Protein AF-A0A920EAZ1-F1 (afdb_monomer_lite)

Secondary structure (DSSP, 8-state):
--S------SSSEEEEEEEE------STT-PPP-S-SEE--SS-SSEEEEEEEEEETTEEEEEEEESS---EEEEEETTTTEEEEEE------

Radius of gyration: 14.77 Å; chains: 1; bounding box: 42×22×35 Å

pLDDT: mean 86.32, std 13.1, range [42.75, 97.19]

Sequence (93 aa):
MGSGDPISVTGGYALEVFVLGYGYSRNESAEPSQAPQSLSPTRTRNLKQAVWDGEFEGVLHWVLGLEERVDFRVLSIPNPPRLVVDVCTTSSG

Structure (mmCIF, N/CA/C/O backbone):
data_AF-A0A920EAZ1-F1
#
_entry.id   AF-A0A920EAZ1-F1
#
loop_
_atom_site.group_PDB
_atom_site.id
_atom_site.type_symbol
_atom_site.label_atom_id
_atom_site.label_alt_id
_atom_site.label_comp_id
_atom_site.label_asym_id
_atom_site.label_entity_id
_atom_site.label_seq_id
_atom_site.pdbx_PDB_ins_code
_atom_site.Cartn_x
_atom_site.Cartn_y
_atom_site.Cartn_z
_atom_site.occupancy
_atom_site.B_iso_or_equiv
_atom_site.auth_seq_id
_atom_site.auth_comp_id
_atom_site.auth_asym_id
_atom_site.auth_atom_id
_atom_site.pdbx_PDB_model_num
ATOM 1 N N . MET A 1 1 ? 12.151 5.178 1.694 1.00 77.81 1 MET A N 1
ATOM 2 C CA . MET A 1 1 ? 12.725 3.845 1.959 1.00 77.81 1 MET A CA 1
ATOM 3 C C . MET A 1 1 ? 14.210 3.963 2.290 1.00 77.81 1 MET A C 1
ATOM 5 O O . MET A 1 1 ? 14.910 4.741 1.653 1.00 77.81 1 MET A O 1
ATOM 9 N N . GLY A 1 2 ? 14.696 3.218 3.288 1.00 77.94 2 GLY A N 1
ATOM 10 C CA . GLY A 1 2 ? 16.134 3.078 3.576 1.00 77.94 2 GLY A CA 1
ATOM 11 C C . GLY A 1 2 ? 16.736 4.025 4.624 1.00 77.94 2 GLY A C 1
ATOM 12 O O . GLY A 1 2 ? 17.870 3.793 5.031 1.00 77.94 2 GLY A O 1
ATOM 13 N N . SER A 1 3 ? 16.006 5.037 5.115 1.00 85.81 3 SER A N 1
ATOM 14 C CA . SER A 1 3 ? 16.497 5.899 6.210 1.00 85.81 3 SER A CA 1
ATOM 15 C C . SER A 1 3 ? 16.375 5.253 7.596 1.00 85.81 3 SER A C 1
ATOM 17 O O . SER A 1 3 ? 17.096 5.630 8.514 1.00 85.81 3 SER A O 1
ATOM 19 N N . GLY A 1 4 ? 15.477 4.273 7.744 1.00 84.50 4 GLY A N 1
ATOM 20 C CA . GLY A 1 4 ? 15.114 3.687 9.038 1.00 84.50 4 GLY A CA 1
ATOM 21 C C . GLY A 1 4 ? 14.113 4.527 9.838 1.00 84.50 4 GLY A C 1
ATOM 22 O O . GLY A 1 4 ? 13.714 4.111 10.925 1.00 84.50 4 GLY A O 1
ATOM 23 N N . ASP A 1 5 ? 13.683 5.675 9.306 1.00 89.38 5 ASP A N 1
ATOM 24 C CA . ASP A 1 5 ? 12.670 6.504 9.951 1.00 89.38 5 ASP A CA 1
ATOM 25 C C . ASP A 1 5 ? 11.290 5.827 9.902 1.00 89.38 5 ASP A C 1
ATOM 27 O O . ASP A 1 5 ? 10.932 5.218 8.887 1.00 89.38 5 ASP A O 1
ATOM 31 N N . PRO A 1 6 ? 10.476 5.952 10.964 1.00 88.50 6 PRO A N 1
ATOM 32 C CA . PRO A 1 6 ? 9.107 5.460 10.948 1.00 88.50 6 PRO A CA 1
ATOM 33 C C . PRO A 1 6 ? 8.251 6.172 9.894 1.00 88.50 6 PRO A C 1
ATOM 35 O O . PRO A 1 6 ? 8.271 7.399 9.780 1.00 88.50 6 PRO A O 1
ATOM 38 N N . ILE A 1 7 ? 7.417 5.407 9.189 1.00 90.44 7 ILE A N 1
ATOM 39 C CA . ILE A 1 7 ? 6.401 5.947 8.281 1.00 90.44 7 ILE A CA 1
ATOM 40 C C . ILE A 1 7 ? 5.089 6.078 9.051 1.00 90.44 7 ILE A C 1
ATOM 42 O O . ILE A 1 7 ? 4.458 5.084 9.412 1.00 90.44 7 ILE A O 1
ATOM 46 N N . SER A 1 8 ? 4.665 7.316 9.291 1.00 92.56 8 SER A N 1
ATOM 47 C CA . SER A 1 8 ? 3.385 7.604 9.939 1.00 92.56 8 SER A CA 1
ATOM 48 C C . SER A 1 8 ? 2.244 7.589 8.924 1.00 92.56 8 SER A C 1
ATOM 50 O O . SER A 1 8 ? 2.292 8.295 7.916 1.00 92.56 8 SER A O 1
ATOM 52 N N . VAL A 1 9 ? 1.188 6.833 9.225 1.00 95.69 9 VAL A N 1
ATOM 53 C CA . VAL A 1 9 ? -0.060 6.803 8.452 1.00 95.69 9 VAL A CA 1
ATOM 54 C C . VAL A 1 9 ? -1.264 7.052 9.354 1.00 95.69 9 VAL A C 1
ATOM 56 O O . VAL A 1 9 ? -1.244 6.745 10.543 1.00 95.69 9 VAL A O 1
ATOM 59 N N . THR A 1 10 ? -2.323 7.621 8.785 1.00 96.94 10 THR A N 1
ATOM 60 C CA . THR A 1 10 ? -3.593 7.846 9.485 1.00 96.94 10 THR A CA 1
ATOM 61 C C . THR A 1 10 ? -4.332 6.522 9.681 1.00 96.94 10 THR A C 1
ATOM 63 O O . THR A 1 10 ? -4.449 5.747 8.736 1.00 96.94 10 THR A O 1
ATOM 66 N N . GLY A 1 11 ? -4.893 6.294 10.869 1.00 94.62 11 GLY A N 1
ATOM 67 C CA . GLY A 1 11 ? -5.619 5.069 11.218 1.00 94.62 11 GLY A CA 1
ATOM 68 C C . GLY A 1 11 ? -5.017 4.378 12.442 1.00 94.62 11 GLY A C 1
ATOM 69 O O . GLY A 1 11 ? -4.034 4.850 13.011 1.00 94.62 11 GLY A O 1
ATOM 70 N N . GLY A 1 12 ? -5.627 3.270 12.862 1.00 95.50 12 GLY A N 1
ATOM 71 C CA . GLY A 1 12 ? -5.147 2.442 13.975 1.00 95.50 12 GLY A CA 1
ATOM 72 C C . GLY A 1 12 ? -4.216 1.305 13.544 1.00 95.50 12 GLY A C 1
ATOM 73 O O . GLY A 1 12 ? -3.550 0.704 14.386 1.00 95.50 12 GLY A O 1
ATOM 74 N N . TYR A 1 13 ? -4.166 1.003 12.244 1.00 96.00 13 TYR A N 1
ATOM 75 C CA . TYR A 1 13 ? -3.414 -0.116 11.681 1.00 96.00 13 TYR A CA 1
ATOM 76 C C . TYR A 1 13 ? -2.711 0.282 10.380 1.00 96.00 13 TYR A C 1
ATOM 78 O O . TYR A 1 13 ? -3.176 1.164 9.659 1.00 96.00 13 TYR A O 1
ATOM 86 N N . ALA A 1 14 ? -1.615 -0.409 10.062 1.00 96.19 14 ALA A N 1
ATOM 87 C CA . ALA A 1 14 ? -0.873 -0.236 8.818 1.00 96.19 14 ALA A CA 1
ATOM 88 C C . ALA A 1 14 ? -0.820 -1.555 8.033 1.00 96.19 14 ALA A C 1
ATOM 90 O O . ALA A 1 14 ? -0.568 -2.616 8.608 1.00 96.19 14 ALA A O 1
ATOM 91 N N . LEU A 1 15 ? -1.052 -1.477 6.723 1.00 96.62 15 LEU A N 1
ATOM 92 C CA . LEU A 1 15 ? -0.800 -2.553 5.767 1.00 96.62 15 LEU A CA 1
ATOM 93 C C . LEU A 1 15 ? 0.348 -2.131 4.846 1.00 96.62 15 LEU A C 1
ATOM 95 O O . LEU A 1 15 ? 0.202 -1.198 4.055 1.00 96.62 15 LEU A O 1
ATOM 99 N N . GLU A 1 16 ? 1.480 -2.820 4.957 1.00 95.56 16 GLU A N 1
ATOM 100 C CA . GLU A 1 16 ? 2.650 -2.616 4.099 1.00 95.56 16 GLU A CA 1
ATOM 101 C C . GLU A 1 16 ? 2.513 -3.414 2.799 1.00 95.56 16 GLU A C 1
ATOM 103 O O . GLU A 1 16 ? 2.160 -4.596 2.798 1.00 95.56 16 GLU A O 1
ATOM 108 N N . VAL A 1 17 ? 2.796 -2.755 1.679 1.00 95.56 17 VAL A N 1
ATOM 109 C CA . VAL A 1 17 ? 2.698 -3.318 0.334 1.00 95.56 17 VAL A CA 1
ATOM 110 C C . VAL A 1 17 ? 4.045 -3.162 -0.360 1.00 95.56 17 VAL A C 1
ATOM 112 O O . VAL A 1 17 ? 4.434 -2.065 -0.764 1.00 95.56 17 VAL A O 1
ATOM 115 N N . PHE A 1 18 ? 4.732 -4.289 -0.533 1.00 94.12 18 PHE A N 1
ATOM 116 C CA . PHE A 1 18 ? 5.973 -4.386 -1.294 1.00 94.12 18 PHE A CA 1
ATOM 117 C C . PHE A 1 18 ? 5.678 -4.930 -2.690 1.00 94.12 18 PHE A C 1
ATOM 119 O O . PHE A 1 18 ? 5.192 -6.054 -2.839 1.00 94.12 18 PHE A O 1
ATOM 126 N N . VAL A 1 19 ? 5.983 -4.147 -3.724 1.00 91.50 19 VAL A N 1
ATOM 127 C CA . VAL A 1 19 ? 5.873 -4.582 -5.122 1.00 91.50 19 VAL A CA 1
ATOM 128 C C . VAL A 1 19 ? 7.271 -4.853 -5.651 1.00 91.50 19 VAL A C 1
ATOM 130 O O . VAL A 1 19 ? 8.080 -3.939 -5.792 1.00 91.50 19 VAL A O 1
ATOM 133 N N . LEU A 1 20 ? 7.553 -6.126 -5.915 1.00 89.62 20 LEU A N 1
ATOM 134 C CA . LEU A 1 20 ? 8.868 -6.607 -6.330 1.00 89.62 20 LEU A CA 1
ATOM 135 C C . LEU A 1 20 ? 9.001 -6.622 -7.856 1.00 89.62 20 LEU A C 1
ATOM 137 O O . LEU A 1 20 ? 8.015 -6.793 -8.574 1.00 89.62 20 LEU A O 1
ATOM 141 N N . GLY A 1 21 ? 10.237 -6.520 -8.347 1.00 79.19 21 GLY A N 1
ATOM 142 C CA . GLY A 1 21 ? 10.529 -6.630 -9.778 1.00 79.19 21 GLY A CA 1
ATOM 143 C C . GLY A 1 21 ? 10.052 -5.421 -10.582 1.00 79.19 21 GLY A C 1
ATOM 144 O O . GLY A 1 21 ? 9.737 -5.553 -11.765 1.00 79.19 21 GLY A O 1
ATOM 145 N N . TYR A 1 22 ? 9.981 -4.247 -9.949 1.00 73.06 22 TYR A N 1
ATOM 146 C CA . TYR A 1 22 ? 9.679 -3.003 -10.639 1.00 73.06 22 TYR A CA 1
ATOM 147 C C . TYR A 1 22 ? 10.827 -2.649 -11.592 1.00 73.06 22 TYR A C 1
ATOM 149 O O . TYR A 1 22 ? 11.944 -2.342 -11.176 1.00 73.06 22 TYR A O 1
ATOM 157 N N . GLY A 1 23 ? 10.553 -2.724 -12.895 1.00 65.75 23 GLY A N 1
ATOM 158 C CA . GLY A 1 23 ? 11.500 -2.337 -13.933 1.00 65.75 23 GLY A CA 1
ATOM 159 C C . GLY A 1 23 ? 11.562 -0.820 -14.068 1.00 65.75 23 GLY A C 1
ATOM 160 O O . GLY A 1 23 ? 10.685 -0.221 -14.687 1.00 65.75 23 GLY A O 1
ATOM 161 N N . TYR A 1 24 ? 12.608 -0.198 -13.526 1.00 62.06 24 TYR A N 1
ATO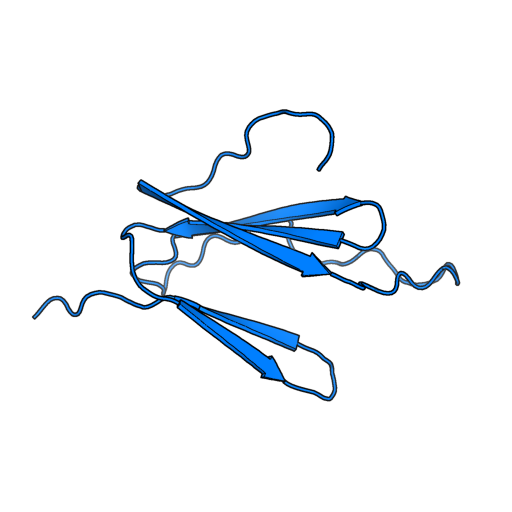M 162 C CA . TYR A 1 24 ? 12.895 1.209 -13.791 1.00 62.06 24 TYR A CA 1
ATOM 163 C C . TYR A 1 24 ? 13.432 1.364 -15.223 1.00 62.06 24 TYR A C 1
ATOM 165 O O . TYR A 1 24 ? 14.450 0.765 -15.583 1.00 62.06 24 TYR A O 1
ATOM 173 N N . SER A 1 25 ? 12.765 2.166 -16.058 1.00 60.12 25 SER A N 1
ATOM 174 C CA . SER A 1 25 ? 13.302 2.521 -17.376 1.00 60.12 25 SER A CA 1
ATOM 175 C C . SER A 1 25 ? 14.510 3.439 -17.188 1.00 60.12 25 SER A C 1
ATOM 177 O O . SER A 1 25 ? 14.351 4.624 -16.919 1.00 60.12 25 SER A O 1
ATOM 179 N N . ARG A 1 26 ? 15.727 2.904 -17.360 1.00 57.81 26 ARG A N 1
ATOM 180 C CA . ARG A 1 26 ? 16.979 3.691 -17.366 1.00 57.81 26 ARG A CA 1
ATOM 181 C C . ARG A 1 26 ? 17.113 4.641 -18.560 1.00 57.81 26 ARG A C 1
ATOM 183 O O . ARG A 1 26 ? 18.056 5.422 -18.600 1.00 57.81 26 ARG A O 1
ATOM 190 N N . ASN A 1 27 ? 16.207 4.574 -19.533 1.00 58.31 27 ASN A N 1
ATOM 191 C CA . ASN A 1 27 ? 16.195 5.514 -20.646 1.00 58.31 27 ASN A CA 1
ATOM 192 C C . ASN A 1 27 ? 15.499 6.798 -20.171 1.00 58.31 27 ASN A C 1
ATOM 194 O O . ASN A 1 27 ? 14.271 6.879 -20.101 1.00 58.31 27 ASN A O 1
ATOM 198 N N . GLU A 1 28 ? 16.333 7.750 -19.761 1.00 55.97 28 GLU A N 1
ATOM 199 C CA . GLU A 1 28 ? 16.021 9.056 -19.179 1.00 55.97 28 GLU A CA 1
ATOM 200 C C . GLU A 1 28 ? 15.260 9.958 -20.163 1.00 55.97 28 GLU A C 1
ATOM 202 O O . GLU A 1 28 ? 15.822 10.747 -20.919 1.00 55.97 28 GLU A O 1
ATOM 207 N N . SER A 1 29 ? 13.941 9.818 -20.184 1.00 52.97 29 SER A N 1
ATOM 208 C CA . SER A 1 29 ? 12.994 10.861 -20.626 1.00 52.97 29 SER A CA 1
ATOM 209 C C . SER A 1 29 ? 11.627 10.707 -19.955 1.00 52.97 29 SER A C 1
ATOM 211 O O . SER A 1 29 ? 10.689 11.429 -20.283 1.00 52.97 29 SER A O 1
ATOM 213 N N . ALA A 1 30 ? 11.475 9.720 -19.066 1.00 57.41 30 ALA A N 1
ATOM 214 C CA . ALA A 1 30 ? 10.249 9.554 -18.312 1.00 57.41 30 ALA A CA 1
ATOM 215 C C . ALA A 1 30 ? 10.208 10.658 -17.259 1.00 57.41 30 ALA A C 1
ATOM 217 O O . ALA A 1 30 ? 10.991 10.642 -16.309 1.00 57.41 30 ALA A O 1
ATOM 218 N N . GLU A 1 31 ? 9.314 11.623 -17.461 1.00 58.22 31 GLU A N 1
ATOM 219 C CA . GLU A 1 31 ? 8.984 12.604 -16.435 1.00 58.22 31 GLU A CA 1
ATOM 220 C C . GLU A 1 31 ? 8.717 11.872 -15.111 1.00 58.22 31 GLU A C 1
ATOM 222 O O . GLU A 1 31 ? 8.036 10.834 -15.117 1.00 58.22 31 GLU A O 1
ATOM 227 N N . PRO A 1 32 ? 9.242 12.377 -13.980 1.00 59.66 32 PRO A N 1
ATOM 228 C CA . PRO A 1 32 ? 8.944 11.821 -12.673 1.00 59.66 32 PRO A CA 1
ATOM 229 C C . PRO A 1 32 ? 7.438 11.632 -12.519 1.00 59.66 32 PRO A C 1
ATOM 231 O O . PRO A 1 32 ? 6.648 12.491 -12.931 1.00 59.66 32 PRO A O 1
ATOM 234 N N . SER A 1 33 ? 7.050 10.498 -11.929 1.00 66.50 33 SER A N 1
ATOM 235 C CA . SER A 1 33 ? 5.646 10.200 -11.660 1.00 66.50 33 SER A CA 1
ATOM 236 C C . SER A 1 33 ? 4.981 11.413 -11.011 1.00 66.50 33 SER A C 1
ATOM 238 O O . SER A 1 33 ? 5.385 11.849 -9.937 1.00 66.50 33 SER A O 1
ATOM 240 N N . GLN A 1 34 ? 3.945 11.945 -11.659 1.00 71.38 34 GLN A N 1
ATOM 241 C CA . GLN A 1 34 ? 3.110 13.014 -11.103 1.00 71.38 34 GLN A CA 1
ATOM 242 C C . GLN A 1 34 ? 2.134 12.473 -10.043 1.00 71.38 34 GLN A C 1
ATOM 244 O O . GLN A 1 34 ? 1.250 13.195 -9.579 1.00 71.38 34 GLN A O 1
ATOM 249 N N . ALA A 1 35 ? 2.238 11.186 -9.690 1.00 75.88 35 ALA A N 1
ATOM 250 C CA . ALA A 1 35 ? 1.414 10.603 -8.651 1.00 75.88 35 ALA A CA 1
ATOM 251 C C . ALA A 1 35 ? 1.746 11.259 -7.301 1.00 75.88 35 ALA A C 1
ATOM 253 O O . ALA A 1 35 ? 2.920 11.424 -6.960 1.00 75.88 35 ALA A O 1
ATOM 254 N N . PRO A 1 36 ? 0.729 11.620 -6.510 1.00 85.56 36 PRO A N 1
ATOM 255 C CA . PRO A 1 36 ? 0.960 12.192 -5.198 1.00 85.56 36 PRO A CA 1
ATOM 256 C C . PRO A 1 36 ? 1.623 11.161 -4.280 1.00 85.56 36 PRO A C 1
ATOM 258 O O . PRO A 1 36 ? 1.236 9.993 -4.245 1.00 85.56 36 PRO A O 1
ATOM 261 N N . GLN A 1 37 ? 2.589 11.624 -3.488 1.00 89.81 37 GLN A N 1
ATOM 262 C CA . GLN A 1 37 ? 3.282 10.793 -2.501 1.00 89.81 37 GLN A CA 1
ATOM 263 C C . GLN A 1 37 ? 2.351 10.341 -1.364 1.00 89.81 37 GLN A C 1
ATOM 265 O O . GLN A 1 37 ? 2.612 9.342 -0.703 1.00 89.81 37 GLN A O 1
ATOM 270 N N . SER A 1 38 ? 1.243 11.053 -1.137 1.00 94.44 38 SER A N 1
ATOM 271 C CA . SER A 1 38 ? 0.207 10.630 -0.202 1.00 94.44 38 SER A CA 1
ATOM 272 C C . SER A 1 38 ? -1.193 10.893 -0.744 1.00 94.44 38 SER A C 1
ATOM 274 O O . SER A 1 38 ? -1.457 11.915 -1.375 1.00 94.44 38 SER A O 1
ATOM 276 N N . LEU A 1 39 ? -2.096 9.956 -0.473 1.00 94.50 39 LEU A N 1
ATOM 277 C CA . LEU A 1 39 ? -3.506 10.006 -0.828 1.00 94.50 39 LEU A CA 1
ATOM 278 C C . LEU A 1 39 ? -4.345 9.846 0.437 1.00 94.50 39 LEU A C 1
ATOM 280 O O . LEU A 1 39 ? -4.202 8.848 1.137 1.00 94.50 39 LEU A O 1
ATOM 284 N N . SER A 1 40 ? -5.266 10.778 0.679 1.00 95.69 40 SER A N 1
ATOM 285 C CA . SER A 1 40 ? -6.217 10.717 1.798 1.00 95.69 40 SER A CA 1
ATOM 286 C C . SER A 1 40 ? -7.650 10.657 1.260 1.00 95.69 40 SER A C 1
ATOM 288 O O . SER A 1 40 ? -8.292 11.698 1.080 1.00 95.69 40 SER A O 1
ATOM 290 N N . PRO A 1 41 ? -8.151 9.461 0.905 1.00 92.00 41 PRO A N 1
ATOM 291 C CA . PRO A 1 41 ? -9.485 9.309 0.337 1.00 92.00 41 PRO A CA 1
ATOM 292 C C . PRO A 1 41 ? -10.582 9.677 1.347 1.00 92.00 41 PRO A C 1
ATOM 294 O O . PRO A 1 41 ? -10.559 9.269 2.501 1.00 92.00 41 PRO A O 1
ATOM 297 N N . THR A 1 42 ? -11.592 10.421 0.891 1.00 91.50 42 THR A N 1
ATOM 298 C CA . THR A 1 42 ? -12.725 10.865 1.732 1.00 91.50 42 THR A CA 1
ATOM 299 C C . THR A 1 42 ? -13.965 9.979 1.613 1.00 91.50 42 THR A C 1
ATOM 301 O O . THR A 1 42 ? -14.929 10.153 2.353 1.00 91.50 42 THR A O 1
ATOM 304 N N . ARG A 1 43 ? -13.968 9.039 0.660 1.00 91.50 43 ARG A N 1
ATOM 305 C CA . ARG A 1 43 ? -15.117 8.172 0.335 1.00 91.50 43 ARG A CA 1
ATOM 306 C C . ARG A 1 43 ? -14.902 6.705 0.703 1.00 91.50 43 ARG A C 1
ATOM 308 O O . ARG A 1 43 ? -15.701 5.850 0.335 1.00 91.50 43 ARG A O 1
ATOM 315 N N . THR A 1 44 ? -13.824 6.405 1.409 1.00 91.94 44 THR A N 1
ATOM 316 C CA . THR A 1 44 ? -13.494 5.075 1.917 1.00 91.94 44 THR A CA 1
ATOM 317 C C . THR A 1 44 ? -13.828 5.006 3.401 1.00 91.94 44 THR A C 1
ATOM 319 O O . THR A 1 44 ? -13.651 5.973 4.140 1.00 91.94 44 THR A O 1
ATOM 322 N N . ARG A 1 45 ? -14.336 3.857 3.855 1.00 92.12 45 ARG A N 1
ATOM 323 C CA . ARG A 1 45 ? -14.619 3.653 5.282 1.00 92.12 45 ARG A CA 1
ATOM 324 C C . ARG A 1 45 ? -13.352 3.281 6.042 1.00 92.12 45 ARG A C 1
ATOM 326 O O . ARG A 1 45 ? -12.974 4.004 6.957 1.00 92.12 45 ARG A O 1
ATOM 333 N N . ASN A 1 46 ? -12.700 2.194 5.628 1.00 94.88 46 ASN A N 1
ATOM 334 C CA . ASN A 1 46 ? -11.547 1.642 6.335 1.00 94.88 46 ASN A CA 1
ATOM 335 C C . ASN A 1 46 ? -10.212 2.282 5.912 1.00 94.88 46 ASN A C 1
ATOM 337 O O . ASN A 1 46 ? -9.449 2.716 6.765 1.00 94.88 46 ASN A O 1
ATOM 341 N N . LEU A 1 47 ? -9.947 2.411 4.607 1.00 96.00 47 LEU A N 1
ATOM 342 C CA . LEU A 1 47 ? -8.737 3.079 4.114 1.00 96.00 47 LEU A CA 1
ATOM 343 C C . LEU A 1 47 ? -8.773 4.576 4.451 1.00 96.00 47 LEU A C 1
ATOM 345 O O . LEU A 1 47 ? -9.686 5.271 4.007 1.00 96.00 47 LEU A O 1
ATOM 349 N N . LYS A 1 48 ? -7.788 5.074 5.199 1.00 96.44 48 LYS A N 1
ATOM 350 C CA . LYS A 1 48 ? -7.675 6.490 5.592 1.00 96.44 48 LYS A CA 1
ATOM 351 C C . LYS A 1 48 ? -6.572 7.221 4.855 1.00 96.44 48 LYS A C 1
ATOM 353 O O . LYS A 1 48 ? -6.729 8.396 4.531 1.00 96.44 48 LYS A O 1
ATOM 358 N N . GLN A 1 49 ? -5.475 6.526 4.583 1.00 97.00 49 GLN A N 1
ATOM 359 C CA . GLN A 1 49 ? -4.336 7.105 3.895 1.00 97.00 49 GLN A CA 1
ATOM 360 C C . GLN A 1 49 ? -3.582 6.037 3.108 1.00 97.00 49 GLN A C 1
ATOM 362 O O . GLN A 1 49 ? -3.492 4.893 3.539 1.00 97.00 49 GLN A O 1
ATOM 367 N N . ALA A 1 50 ? -3.010 6.419 1.976 1.00 96.12 50 ALA A N 1
ATOM 368 C CA . ALA A 1 50 ? -1.951 5.673 1.314 1.00 96.12 50 ALA A CA 1
ATOM 369 C C . ALA A 1 50 ? -0.724 6.579 1.210 1.00 96.12 50 ALA A C 1
ATOM 371 O O . ALA A 1 50 ? -0.852 7.749 0.842 1.00 96.12 50 ALA A O 1
ATOM 372 N N . VAL A 1 51 ? 0.446 6.058 1.556 1.00 96.12 51 VAL A N 1
ATOM 373 C CA . VAL A 1 51 ? 1.724 6.769 1.476 1.00 96.12 51 VAL A CA 1
ATOM 374 C C . VAL A 1 51 ? 2.674 5.961 0.609 1.00 96.12 51 VAL A C 1
ATOM 376 O O . VAL A 1 51 ? 2.850 4.764 0.826 1.00 96.12 51 VAL A O 1
ATOM 379 N N . TRP A 1 52 ? 3.280 6.625 -0.367 1.00 92.38 52 TRP A N 1
ATOM 380 C CA . TRP A 1 52 ? 4.385 6.096 -1.146 1.00 92.38 52 TRP A CA 1
ATOM 381 C C . TRP A 1 52 ? 5.698 6.417 -0.436 1.00 92.38 52 TRP A C 1
ATOM 383 O O . TRP A 1 52 ? 6.042 7.585 -0.244 1.00 92.38 52 TRP A O 1
ATOM 393 N N . ASP A 1 53 ? 6.431 5.376 -0.057 1.00 90.31 53 ASP A N 1
ATOM 394 C CA . ASP A 1 53 ? 7.735 5.492 0.607 1.00 90.31 53 ASP A CA 1
ATOM 395 C C . ASP A 1 53 ? 8.908 5.478 -0.395 1.00 90.31 53 ASP A C 1
ATOM 397 O O . ASP A 1 53 ? 10.082 5.524 -0.028 1.00 90.31 53 ASP A O 1
ATOM 401 N N . GLY A 1 54 ? 8.612 5.445 -1.693 1.00 87.25 54 GLY A N 1
ATOM 402 C CA . GLY A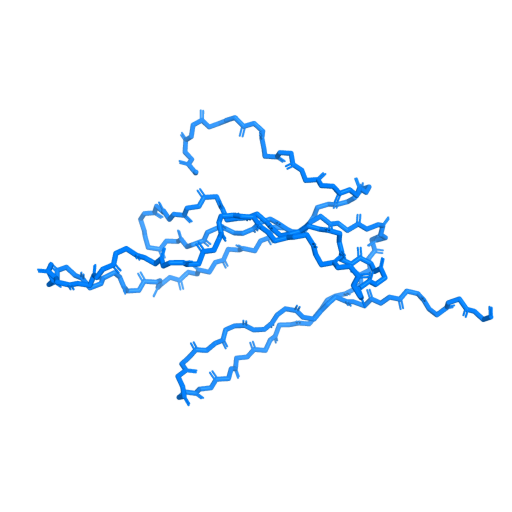 1 54 ? 9.621 5.447 -2.744 1.00 87.25 54 GLY A CA 1
ATOM 403 C C . GLY A 1 54 ? 9.881 4.068 -3.339 1.00 87.25 54 GLY A C 1
ATOM 404 O O . GLY A 1 54 ? 9.059 3.147 -3.270 1.00 87.25 54 GLY A O 1
ATOM 405 N N . GLU A 1 55 ? 11.036 3.966 -3.983 1.00 85.56 55 GLU A N 1
ATOM 406 C CA . GLU A 1 55 ? 11.584 2.738 -4.541 1.00 85.56 55 GLU A CA 1
ATOM 407 C C . GLU A 1 55 ? 13.029 2.583 -4.071 1.00 85.56 55 GLU A C 1
ATOM 409 O O . GLU A 1 55 ? 13.707 3.582 -3.825 1.00 85.56 55 GLU A O 1
ATOM 414 N N . PHE A 1 56 ? 13.487 1.347 -3.916 1.00 84.94 56 PHE A N 1
ATOM 415 C CA . PHE A 1 56 ? 14.901 1.041 -3.745 1.00 84.94 56 PHE A CA 1
ATOM 416 C C . PHE A 1 56 ? 15.160 -0.381 -4.248 1.00 84.94 56 PHE A C 1
ATOM 418 O O . PHE A 1 56 ? 14.415 -1.312 -3.937 1.00 84.94 56 PHE A O 1
ATOM 425 N N . GLU A 1 57 ? 16.196 -0.522 -5.076 1.00 85.12 57 GLU A N 1
ATOM 426 C CA . GLU A 1 57 ? 16.643 -1.788 -5.677 1.00 85.12 57 GLU A CA 1
ATOM 427 C C . GLU A 1 57 ? 15.534 -2.581 -6.403 1.00 85.12 57 GLU A C 1
ATOM 429 O O . GLU A 1 57 ? 15.517 -3.812 -6.407 1.00 85.12 57 GLU A O 1
ATOM 434 N N . GLY A 1 58 ? 14.602 -1.882 -7.066 1.00 82.56 58 GLY A N 1
ATOM 435 C CA . GLY A 1 58 ? 13.523 -2.523 -7.834 1.00 82.56 58 GLY A CA 1
ATOM 436 C C . GLY A 1 58 ? 12.342 -2.997 -6.980 1.00 82.56 58 GLY A C 1
ATOM 437 O O . GLY A 1 58 ? 11.502 -3.772 -7.454 1.00 82.56 58 GLY A O 1
ATOM 438 N N . VAL A 1 59 ? 12.264 -2.523 -5.736 1.00 87.75 59 VAL A N 1
ATOM 439 C CA . VAL A 1 59 ? 11.121 -2.700 -4.840 1.00 87.75 59 VAL A CA 1
ATOM 440 C C . VAL A 1 59 ? 10.405 -1.367 -4.679 1.00 87.75 59 VAL A C 1
ATOM 442 O O . VAL A 1 59 ? 11.008 -0.392 -4.242 1.00 87.75 59 VAL A O 1
ATOM 445 N N . LEU A 1 60 ? 9.110 -1.327 -4.995 1.00 89.25 60 LEU A N 1
ATOM 446 C CA . LEU A 1 60 ? 8.242 -0.211 -4.616 1.00 89.25 60 LEU A CA 1
ATOM 447 C C . LEU A 1 60 ? 7.619 -0.492 -3.256 1.00 89.25 60 LEU A C 1
ATOM 449 O O . LEU A 1 60 ? 7.128 -1.599 -3.024 1.00 89.25 60 LEU A O 1
ATOM 453 N N . HIS A 1 61 ? 7.573 0.527 -2.404 1.00 92.38 61 HIS A N 1
ATOM 454 C CA . HIS A 1 61 ? 6.978 0.417 -1.080 1.00 92.38 61 HIS A CA 1
ATOM 455 C C . HIS A 1 61 ? 5.830 1.413 -0.894 1.00 92.38 61 HIS A C 1
ATOM 457 O O . HIS A 1 61 ? 5.977 2.622 -1.099 1.00 92.38 61 HIS A O 1
ATOM 463 N N . TRP A 1 62 ? 4.673 0.881 -0.506 1.00 94.62 62 TRP A N 1
ATOM 464 C CA . TRP A 1 62 ? 3.495 1.644 -0.112 1.00 94.62 62 TRP A CA 1
ATOM 465 C C . TRP A 1 62 ? 3.024 1.217 1.271 1.00 94.62 62 TRP A C 1
ATOM 467 O O . TRP A 1 62 ? 3.007 0.030 1.584 1.00 94.62 62 TRP A O 1
ATOM 477 N N . VAL A 1 63 ? 2.555 2.180 2.059 1.00 96.31 63 VAL A N 1
ATOM 478 C CA . VAL A 1 63 ? 1.944 1.931 3.366 1.00 96.31 63 VAL A CA 1
ATOM 479 C C . VAL A 1 63 ? 0.515 2.454 3.353 1.00 96.31 63 VAL A C 1
ATOM 481 O O . VAL A 1 63 ? 0.269 3.625 3.052 1.00 96.31 63 VAL A O 1
ATOM 484 N N . LEU A 1 64 ? -0.439 1.579 3.666 1.00 96.81 64 LEU A N 1
ATOM 485 C CA . LEU A 1 64 ? -1.857 1.910 3.756 1.00 96.81 64 LEU A CA 1
ATOM 486 C C . LEU A 1 64 ? -2.263 2.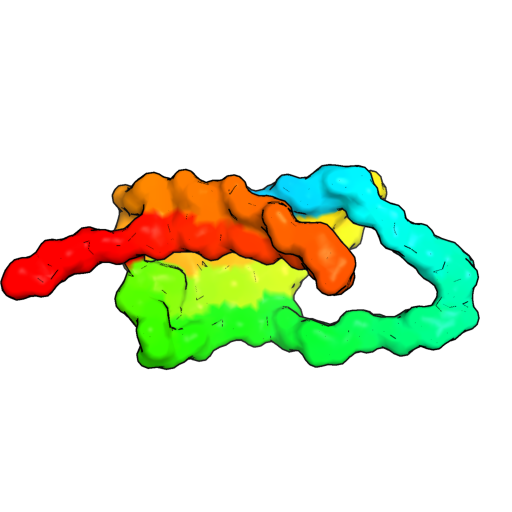033 5.226 1.00 96.81 64 LEU A C 1
ATOM 488 O O . LEU A 1 64 ? -2.159 1.072 5.984 1.00 96.81 64 LEU A O 1
ATOM 492 N N . GLY A 1 65 ? -2.744 3.208 5.616 1.00 97.19 65 GLY A N 1
ATOM 493 C CA . GLY A 1 65 ? -3.328 3.468 6.926 1.00 97.19 65 GLY A CA 1
ATOM 494 C C . GLY A 1 65 ? -4.803 3.075 6.965 1.00 97.19 65 GLY A C 1
ATOM 495 O O . GLY A 1 65 ? -5.597 3.540 6.137 1.00 97.19 65 GLY A O 1
ATOM 496 N N . LEU A 1 66 ? -5.156 2.202 7.908 1.00 96.81 66 LEU A N 1
ATOM 497 C CA . LEU A 1 66 ? -6.473 1.584 8.051 1.00 96.81 66 LEU A CA 1
ATOM 498 C C . LEU A 1 66 ? -7.077 1.886 9.426 1.00 96.81 66 LEU A C 1
ATOM 500 O O . LEU A 1 66 ? -6.376 1.929 10.437 1.00 96.81 66 LEU A O 1
ATOM 504 N N . GLU A 1 67 ? -8.395 2.049 9.472 1.00 95.75 67 GLU A N 1
ATOM 505 C CA . GLU A 1 67 ? -9.148 2.164 10.727 1.00 95.75 67 GLU A CA 1
ATOM 506 C C . GLU A 1 67 ? -9.252 0.817 11.454 1.00 95.75 67 GLU A C 1
ATOM 508 O O . GLU A 1 67 ? -9.134 0.743 12.672 1.00 95.75 67 GLU A O 1
ATOM 513 N N . GLU A 1 68 ? -9.443 -0.260 10.693 1.00 94.19 68 GLU A N 1
ATOM 514 C CA . GLU A 1 68 ? -9.750 -1.603 11.173 1.00 94.19 68 GLU A CA 1
ATOM 515 C C . GLU A 1 68 ? -8.765 -2.623 10.594 1.00 94.19 68 GLU A C 1
ATOM 517 O O . GLU A 1 68 ? -8.437 -2.599 9.402 1.00 94.19 68 GLU A O 1
ATOM 522 N N . ARG A 1 69 ? -8.349 -3.588 11.423 1.00 93.50 69 ARG A N 1
ATOM 523 C CA . ARG A 1 69 ? -7.565 -4.744 10.977 1.00 93.50 69 ARG A CA 1
ATOM 524 C C . ARG A 1 69 ? -8.486 -5.800 10.374 1.00 93.50 69 ARG A C 1
ATOM 526 O O . ARG A 1 69 ? -9.122 -6.560 11.099 1.00 93.50 69 A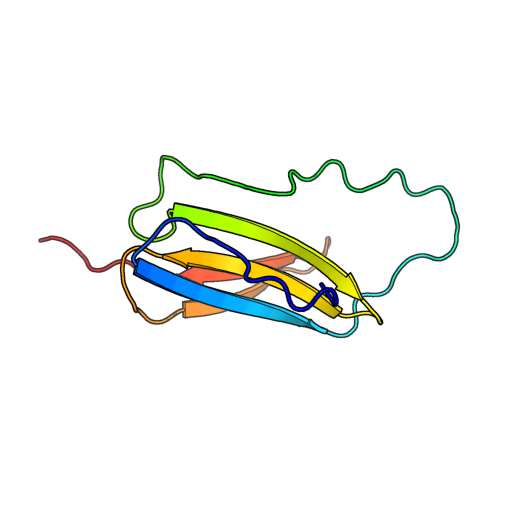RG A O 1
ATOM 533 N N . VAL A 1 70 ? -8.524 -5.853 9.050 1.00 92.25 70 VAL A N 1
ATOM 534 C CA . VAL A 1 70 ? -9.378 -6.758 8.270 1.00 92.25 70 VAL A CA 1
ATOM 535 C C . VAL A 1 70 ? -8.598 -7.395 7.129 1.00 92.25 70 VAL A C 1
ATOM 537 O O . VAL A 1 70 ? -7.484 -6.974 6.810 1.00 92.25 70 VAL A O 1
ATOM 540 N N . ASP A 1 71 ? -9.206 -8.399 6.507 1.00 95.19 71 ASP A N 1
ATOM 541 C CA . ASP A 1 71 ? -8.632 -9.062 5.345 1.00 95.19 71 ASP A CA 1
ATOM 542 C C . ASP A 1 71 ? -8.523 -8.122 4.139 1.00 95.19 71 ASP A C 1
ATOM 544 O O . ASP A 1 71 ? -9.235 -7.119 3.997 1.00 95.19 71 ASP A O 1
ATOM 548 N N . PHE A 1 72 ? -7.616 -8.486 3.241 1.00 95.88 72 PHE A N 1
ATOM 549 C CA . PHE A 1 72 ? -7.379 -7.791 1.990 1.00 95.88 72 PHE A CA 1
ATOM 550 C C . PHE A 1 72 ? -7.244 -8.790 0.845 1.00 95.88 72 PHE A C 1
ATOM 552 O O . PHE A 1 72 ? -6.954 -9.972 1.038 1.00 95.88 72 PHE A O 1
ATOM 559 N N . ARG A 1 73 ? -7.433 -8.298 -0.375 1.00 96.81 73 ARG A N 1
ATOM 560 C CA . ARG A 1 73 ? -7.233 -9.057 -1.607 1.00 96.8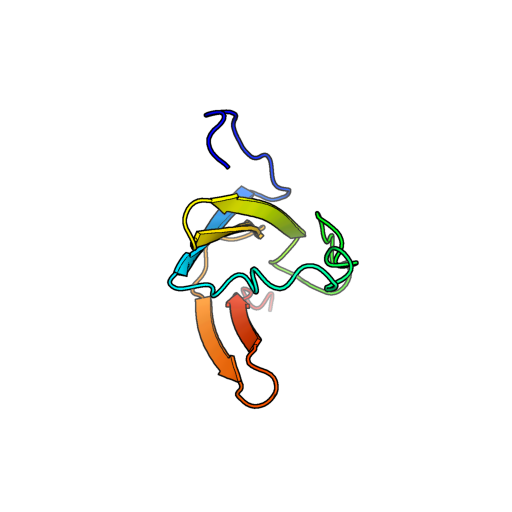1 73 ARG A CA 1
ATOM 561 C C . ARG A 1 73 ? -6.344 -8.269 -2.551 1.00 96.81 73 ARG A C 1
ATOM 563 O O . ARG A 1 73 ? -6.532 -7.071 -2.728 1.00 96.81 73 ARG A O 1
ATOM 570 N N . VAL A 1 74 ? -5.423 -8.967 -3.205 1.00 96.75 74 VAL A N 1
ATOM 571 C CA . VAL A 1 74 ? -4.541 -8.390 -4.222 1.00 96.75 74 VAL A CA 1
ATOM 572 C C . VAL A 1 74 ? -4.934 -8.922 -5.595 1.00 96.75 74 VAL A C 1
ATOM 574 O O . VAL A 1 74 ? -5.132 -10.123 -5.772 1.00 96.75 74 VAL A O 1
ATOM 577 N N . LEU A 1 75 ? -5.057 -8.024 -6.567 1.00 96.94 75 LEU A N 1
ATOM 578 C CA . LEU A 1 75 ? -5.393 -8.326 -7.954 1.00 96.94 75 LEU A CA 1
ATOM 579 C C . LEU A 1 75 ? -4.411 -7.615 -8.888 1.00 96.94 75 LEU A C 1
ATOM 581 O O . LEU A 1 75 ? -3.896 -6.545 -8.572 1.00 96.94 75 LEU A O 1
ATOM 585 N N . SER A 1 76 ? -4.193 -8.190 -10.068 1.00 94.31 76 SER A N 1
ATOM 586 C CA . SER A 1 76 ? -3.431 -7.555 -11.142 1.00 94.31 76 SER A CA 1
ATOM 587 C C . SER A 1 76 ? -4.333 -7.340 -12.349 1.00 94.31 76 SER A C 1
ATOM 589 O O . SER A 1 76 ? -5.038 -8.257 -12.772 1.00 94.31 76 SER A O 1
ATOM 591 N N . ILE A 1 77 ? -4.320 -6.125 -12.897 1.00 95.81 77 ILE A N 1
ATOM 592 C CA . ILE A 1 77 ? -5.018 -5.784 -14.136 1.00 95.81 77 ILE A CA 1
ATOM 593 C C . ILE A 1 77 ? -3.956 -5.523 -15.207 1.00 95.81 77 ILE A C 1
ATOM 595 O O . ILE A 1 77 ? -3.157 -4.602 -15.036 1.00 95.81 77 ILE A O 1
ATOM 599 N N . PRO A 1 78 ? -3.922 -6.289 -16.310 1.00 92.94 78 PRO A N 1
ATOM 600 C CA . PRO A 1 78 ? -2.972 -6.051 -17.389 1.00 92.94 78 PRO A CA 1
ATOM 601 C C . PRO A 1 78 ? -3.387 -4.851 -18.262 1.00 92.94 78 PRO A C 1
ATOM 603 O O . PRO A 1 78 ? -4.552 -4.459 -18.289 1.00 92.94 78 PRO A O 1
ATOM 606 N N . ASN A 1 79 ? -2.430 -4.317 -19.028 1.00 89.12 79 ASN A N 1
ATOM 607 C CA . ASN A 1 79 ? -2.634 -3.384 -20.150 1.00 89.12 79 ASN A CA 1
ATOM 608 C C . ASN A 1 79 ? -3.482 -2.116 -19.847 1.00 89.12 79 ASN A C 1
ATOM 610 O O . ASN A 1 79 ? -4.643 -2.043 -20.255 1.00 89.12 79 ASN A O 1
ATOM 614 N N . PRO A 1 80 ? -2.910 -1.078 -19.199 1.00 87.62 80 PRO A N 1
ATOM 615 C CA . PRO A 1 80 ? -1.581 -1.044 -18.585 1.00 87.62 80 PRO A CA 1
ATOM 616 C C . PRO A 1 80 ? -1.553 -1.828 -17.261 1.00 87.62 80 PRO A C 1
ATOM 618 O O . PRO A 1 80 ? -2.594 -1.926 -16.597 1.00 87.62 80 PRO A O 1
ATOM 621 N N . PRO A 1 81 ? -0.387 -2.389 -16.878 1.00 87.06 81 PRO A N 1
ATOM 622 C CA . PRO A 1 81 ? -0.242 -3.155 -15.646 1.00 87.06 81 PRO A CA 1
ATOM 623 C C . PRO A 1 81 ? -0.588 -2.292 -14.429 1.00 87.06 81 PRO A C 1
ATOM 625 O O . PRO A 1 81 ? -0.042 -1.206 -14.244 1.00 87.06 81 PRO A O 1
ATOM 628 N N . ARG A 1 82 ? -1.510 -2.783 -13.602 1.00 90.38 82 ARG A N 1
ATOM 629 C CA . ARG A 1 82 ? -1.957 -2.153 -12.357 1.00 90.38 82 ARG A CA 1
ATOM 630 C C . ARG A 1 82 ? -2.056 -3.208 -11.268 1.00 90.38 82 ARG A C 1
ATOM 632 O O . ARG A 1 82 ? -2.640 -4.266 -11.494 1.00 90.38 82 ARG A O 1
ATOM 639 N N . LEU A 1 83 ? -1.542 -2.888 -10.088 1.00 92.06 83 LEU A N 1
ATOM 640 C CA . LEU A 1 83 ? -1.800 -3.641 -8.867 1.00 92.06 83 LEU A CA 1
ATOM 641 C C . LEU A 1 83 ? -3.005 -3.017 -8.159 1.00 92.06 83 LEU A C 1
ATOM 643 O O . LEU A 1 83 ? -3.053 -1.801 -7.986 1.00 92.06 83 LEU A O 1
AT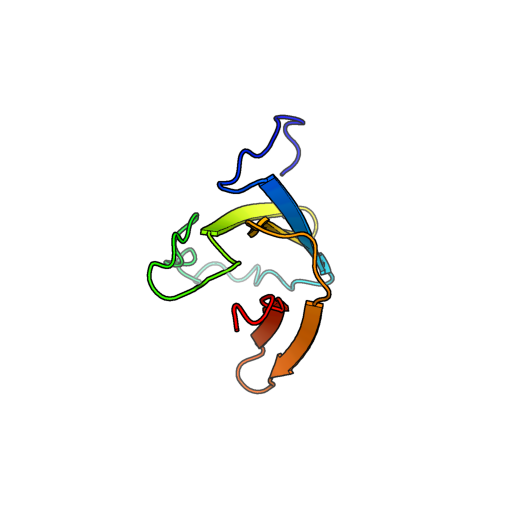OM 647 N N . VAL A 1 84 ? -3.968 -3.836 -7.756 1.00 95.69 84 VAL A N 1
ATOM 648 C CA . VAL A 1 84 ? -5.125 -3.411 -6.965 1.00 95.69 84 VAL A CA 1
ATOM 649 C C . VAL A 1 84 ? -5.073 -4.129 -5.627 1.00 95.69 84 VAL A C 1
ATOM 651 O O . VAL A 1 84 ? -4.965 -5.353 -5.586 1.00 95.69 84 VAL A O 1
ATOM 654 N N . VAL A 1 85 ? -5.149 -3.360 -4.546 1.00 95.81 85 VAL A N 1
ATOM 655 C CA . VAL A 1 85 ? -5.250 -3.870 -3.178 1.00 95.81 85 VAL A CA 1
ATOM 656 C C . VAL A 1 85 ? -6.614 -3.457 -2.642 1.00 95.81 85 VAL A C 1
ATOM 658 O O . VAL A 1 85 ? -6.841 -2.287 -2.338 1.00 95.81 85 VAL A O 1
ATOM 661 N N . ASP A 1 86 ? -7.526 -4.418 -2.558 1.00 95.38 86 ASP A N 1
ATOM 662 C CA . ASP A 1 86 ? -8.836 -4.230 -1.945 1.00 95.38 86 ASP A CA 1
ATOM 663 C C . ASP A 1 86 ? -8.718 -4.522 -0.450 1.00 95.38 86 ASP A C 1
ATOM 665 O O . ASP A 1 86 ? -8.327 -5.623 -0.067 1.00 95.38 86 ASP A O 1
ATOM 669 N N . VAL A 1 87 ? -9.091 -3.565 0.395 1.00 94.75 87 VAL A N 1
ATOM 670 C CA . VAL A 1 87 ? -9.206 -3.764 1.847 1.00 94.75 87 VAL A CA 1
ATOM 671 C C . VAL A 1 87 ? -10.675 -3.858 2.229 1.00 94.75 87 VAL A C 1
ATOM 673 O O . VAL A 1 87 ? -11.488 -3.029 1.809 1.00 94.75 87 VAL A O 1
ATOM 676 N N . CYS A 1 88 ? -11.034 -4.876 3.010 1.00 92.94 88 CYS A N 1
ATOM 677 C CA . CYS A 1 88 ? -12.404 -5.036 3.474 1.00 92.94 88 CYS A CA 1
ATOM 678 C C . CYS A 1 88 ? -12.835 -3.868 4.379 1.00 92.94 88 CYS A C 1
ATOM 680 O O . CYS A 1 88 ? -12.040 -3.054 4.856 1.00 92.94 88 CYS A O 1
ATOM 682 N N . THR A 1 89 ? -14.136 -3.786 4.622 1.00 89.00 89 THR A N 1
ATOM 683 C CA . THR A 1 89 ? -14.720 -2.906 5.634 1.00 89.00 89 THR A CA 1
ATOM 684 C C . THR A 1 89 ? -15.663 -3.754 6.461 1.00 89.00 89 THR A C 1
ATOM 686 O O . THR A 1 89 ? -16.408 -4.544 5.869 1.00 89.00 89 THR A O 1
ATOM 689 N N . THR A 1 90 ? -15.701 -3.595 7.783 1.00 78.88 90 THR A N 1
ATOM 690 C CA . THR A 1 90 ? -16.817 -4.183 8.522 1.00 78.88 90 THR A CA 1
ATOM 691 C C . THR A 1 90 ? -18.119 -3.512 8.073 1.00 78.88 90 THR A C 1
ATOM 693 O O . THR A 1 90 ? -18.206 -2.294 7.879 1.00 78.88 90 THR A O 1
ATOM 696 N N . SER A 1 91 ? -19.143 -4.322 7.803 1.00 63.12 91 SER A N 1
ATOM 697 C CA . SER A 1 91 ? -20.485 -3.789 7.601 1.00 63.12 91 SER A CA 1
ATOM 698 C C . SER A 1 91 ? -20.971 -3.293 8.954 1.00 63.12 91 SER A C 1
ATOM 700 O O . SER A 1 91 ? -21.297 -4.100 9.820 1.00 63.12 91 SER A O 1
ATOM 702 N N . SER A 1 92 ? -21.053 -1.980 9.135 1.00 58.84 92 SER A N 1
ATOM 703 C CA . SER A 1 92 ? -21.929 -1.423 10.159 1.00 58.84 92 SER A CA 1
ATOM 704 C C . SER A 1 92 ? -23.364 -1.749 9.723 1.00 58.84 92 SER A C 1
ATOM 706 O O . SER A 1 92 ? -23.817 -1.203 8.712 1.00 58.84 92 SER A O 1
ATOM 708 N N . GLY A 1 93 ? -24.015 -2.702 10.395 1.00 42.75 93 GLY A N 1
ATOM 709 C CA . GLY A 1 93 ? -25.463 -2.893 10.269 1.00 42.75 93 GLY A CA 1
ATOM 710 C C . GLY A 1 93 ? -26.243 -1.646 10.666 1.00 42.75 93 GLY A C 1
ATOM 711 O O . GLY A 1 93 ? -25.658 -0.775 11.352 1.00 42.75 93 GLY A O 1
#

Foldseek 3Di:
DPPPDDDDDPAPDKDKDKDAQADDDPPPDDDPPPDDQKDQDPPDDFFGMKGWPQDDPRITIIMTHTHDDFDWDWDWDVDPTDIDIGGDDPDPD